Protein AF-A0A4D6MLF3-F1 (afdb_monomer)

Sequence (72 aa):
MKSVFVSFFTLLVVLVFTVAAKEASKGLTCDQEKSLVAPCLDFLTKKTDTPSTPCCQGLTKLIEGRKKSCIL

pLDDT: mean 74.1, std 14.67, range [38.25, 91.75]

Organism: Vigna unguiculata (NCBI:txid3917)

InterPro domains:
  IPR016140 Bifunctional inhibitor/plant lipid transfer protein/seed storage helical domain [PF14368] (15-70)
  IPR036312 Bifunctional inhibitor/plant lipid transfer protein/seed storage helical domain superfamily [G3DSA:1.10.110.10] (27-70)
  IPR036312 Bifunctional inhibitor/plant lipid transfer protein/seed storage helical domain superfamily [SSF47699] (28-66)

Solvent-accessible surface area (backbone atoms only — not comparable to full-atom values): 4154 Å² total; per-residue (Å²): 114,73,69,60,54,53,54,52,51,53,53,52,49,54,49,53,53,56,53,66,71,54,62,72,61,83,47,72,51,72,68,54,51,49,60,33,45,51,58,29,45,49,34,76,70,65,76,35,99,58,73,41,72,66,18,55,54,26,48,51,53,50,54,57,37,48,52,66,52,72,75,110

Foldseek 3Di:
DVVVVVVVVVVVVVVVVVVVVPPVQLQQDPVLLCVQQVQVVCVVVVVDVDRDPSNVVSVVVNVVSVVSVVVD

Structure (mmCIF, N/CA/C/O backbone):
data_AF-A0A4D6MLF3-F1
#
_entry.id   AF-A0A4D6MLF3-F1
#
loop_
_atom_site.group_PDB
_atom_site.id
_atom_site.type_symbol
_atom_site.label_atom_id
_atom_site.label_alt_id
_atom_site.label_comp_id
_atom_site.label_asym_id
_atom_site.label_entity_id
_atom_site.label_seq_id
_atom_site.pdbx_PDB_ins_code
_atom_site.Cartn_x
_atom_site.Cartn_y
_atom_site.Cartn_z
_atom_site.occupancy
_atom_site.B_iso_or_equiv
_atom_site.auth_seq_id
_atom_site.auth_comp_id
_atom_site.auth_asym_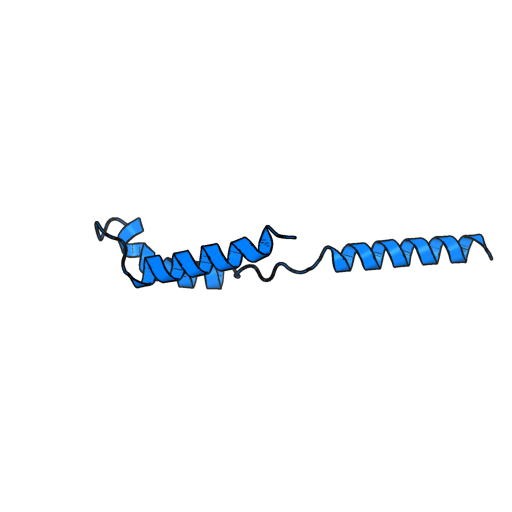id
_atom_site.auth_atom_id
_atom_site.pdbx_PDB_model_num
ATOM 1 N N . MET A 1 1 ? 41.131 3.182 -39.593 1.00 56.09 1 MET A N 1
ATOM 2 C CA . MET A 1 1 ? 39.679 3.487 -39.548 1.00 56.09 1 MET A CA 1
ATOM 3 C C . MET A 1 1 ? 38.841 2.367 -38.920 1.00 56.09 1 MET A C 1
ATOM 5 O O . MET A 1 1 ? 38.019 2.687 -38.079 1.00 56.09 1 MET A O 1
ATOM 9 N N . LYS A 1 2 ? 39.078 1.073 -39.214 1.00 60.44 2 LYS A N 1
ATOM 10 C CA . LYS A 1 2 ? 38.331 -0.083 -38.650 1.00 60.44 2 LYS A CA 1
ATOM 11 C C . LYS A 1 2 ? 38.123 -0.052 -37.119 1.00 60.44 2 LYS A C 1
ATOM 13 O O . LYS A 1 2 ? 37.010 -0.274 -36.666 1.00 60.44 2 LYS A O 1
ATOM 18 N N . SER A 1 3 ? 39.170 0.237 -36.339 1.00 64.06 3 SER A N 1
ATOM 19 C CA . SER A 1 3 ? 39.118 0.156 -34.865 1.00 64.06 3 SER A CA 1
ATOM 20 C C . SER A 1 3 ? 38.202 1.209 -34.215 1.00 64.06 3 SER A C 1
ATOM 22 O O . SER A 1 3 ? 37.527 0.937 -33.227 1.00 64.06 3 SER A O 1
ATOM 24 N N . VAL A 1 4 ? 38.108 2.400 -34.821 1.00 68.12 4 VAL A N 1
ATOM 25 C CA . VAL A 1 4 ? 37.277 3.507 -34.310 1.00 68.12 4 VAL A CA 1
ATOM 26 C C . VAL A 1 4 ? 35.792 3.196 -34.485 1.00 68.12 4 VAL A C 1
ATOM 28 O O . VAL A 1 4 ? 35.000 3.451 -33.584 1.00 68.12 4 VAL A O 1
ATOM 31 N N . PHE A 1 5 ? 35.433 2.5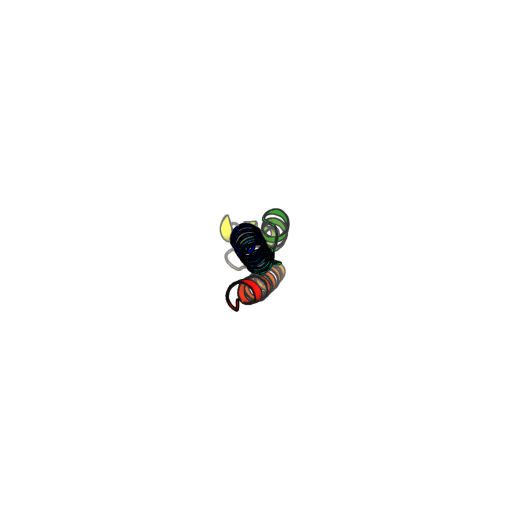70 -35.610 1.00 70.62 5 PHE A N 1
ATOM 32 C CA . PHE A 1 5 ? 34.069 2.103 -35.851 1.00 70.62 5 PHE A CA 1
ATOM 33 C C . PHE A 1 5 ? 33.655 1.055 -34.818 1.00 70.62 5 PHE A C 1
ATOM 35 O O . PHE A 1 5 ? 32.595 1.191 -34.223 1.00 70.62 5 PHE A O 1
ATOM 42 N N . VAL A 1 6 ? 34.505 0.057 -34.550 1.00 75.81 6 VAL A N 1
ATOM 43 C CA . VAL A 1 6 ? 34.206 -0.993 -33.560 1.00 75.81 6 VAL A CA 1
ATOM 44 C C . VAL A 1 6 ? 33.978 -0.394 -32.173 1.00 75.81 6 VAL A C 1
ATOM 46 O O . VAL A 1 6 ? 32.982 -0.729 -31.544 1.00 75.81 6 VAL A O 1
ATOM 49 N N . SER A 1 7 ? 34.842 0.533 -31.747 1.00 78.44 7 SER A N 1
ATOM 50 C CA . SER A 1 7 ? 34.723 1.219 -30.453 1.00 78.44 7 SER A CA 1
ATOM 51 C C . SER A 1 7 ? 33.433 2.042 -30.336 1.00 78.44 7 SER A C 1
ATOM 53 O O . SER A 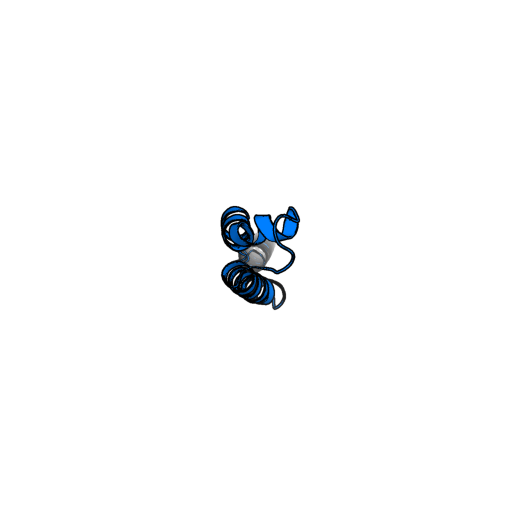1 7 ? 32.767 2.036 -29.305 1.00 78.44 7 SER A O 1
ATOM 55 N N . PHE A 1 8 ? 33.034 2.719 -31.415 1.00 81.69 8 PHE A N 1
ATOM 56 C CA . PHE A 1 8 ? 31.799 3.500 -31.442 1.00 81.69 8 PHE A CA 1
ATOM 57 C C . PHE A 1 8 ? 30.552 2.609 -31.356 1.00 81.69 8 PHE A C 1
ATOM 59 O O . PHE A 1 8 ? 29.620 2.916 -30.614 1.00 81.69 8 PHE A O 1
ATOM 66 N N . PHE A 1 9 ? 30.554 1.473 -32.062 1.00 82.50 9 PHE A N 1
ATOM 67 C CA . PHE A 1 9 ? 29.461 0.503 -32.002 1.00 82.50 9 PHE A CA 1
ATOM 68 C C . PHE A 1 9 ? 29.330 -0.141 -30.621 1.00 82.50 9 PHE A C 1
ATOM 70 O O . PHE A 1 9 ? 28.214 -0.251 -30.120 1.00 82.50 9 PHE A O 1
ATOM 77 N N . THR A 1 10 ? 30.428 -0.522 -29.964 1.00 84.12 10 THR A N 1
ATOM 78 C CA . THR A 1 10 ? 30.361 -1.054 -28.593 1.00 84.12 10 THR A CA 1
ATOM 79 C C . THR A 1 10 ? 29.830 -0.022 -27.607 1.00 84.12 10 THR A C 1
ATOM 81 O O . THR A 1 10 ? 29.010 -0.365 -26.759 1.00 84.12 10 THR A O 1
ATOM 84 N N . LEU A 1 11 ? 30.234 1.242 -27.734 1.00 84.62 11 LEU A N 1
ATOM 85 C CA . LEU A 1 11 ? 29.770 2.314 -26.853 1.00 84.62 11 LEU A CA 1
ATOM 86 C C . LEU A 1 11 ? 28.270 2.594 -27.038 1.00 84.62 11 LEU A C 1
ATOM 88 O O . LEU A 1 11 ? 27.545 2.742 -26.055 1.00 84.62 11 LEU A O 1
ATOM 92 N N . LEU A 1 12 ? 27.787 2.573 -28.284 1.00 83.88 12 LEU A N 1
ATOM 93 C CA . LEU A 1 12 ? 26.361 2.660 -28.610 1.00 83.88 12 LEU A CA 1
ATOM 94 C C . LEU A 1 12 ? 25.560 1.491 -28.036 1.00 83.88 12 LEU A C 1
ATOM 96 O O . LEU A 1 12 ? 24.497 1.706 -27.462 1.00 83.88 12 LEU A O 1
ATOM 100 N N . VAL A 1 13 ? 26.068 0.264 -28.157 1.00 84.94 13 VAL A N 1
ATOM 101 C CA . VAL A 1 13 ? 25.410 -0.931 -27.616 1.00 84.94 13 VAL A CA 1
ATOM 102 C C . VAL A 1 13 ? 25.293 -0.834 -26.094 1.00 84.94 13 VAL A C 1
ATOM 104 O O . VAL A 1 13 ? 24.198 -0.985 -25.560 1.00 84.94 13 VAL A O 1
ATOM 107 N N . VAL A 1 14 ? 26.377 -0.500 -25.388 1.00 83.06 14 VAL A N 1
ATOM 108 C CA . VAL A 1 14 ? 26.362 -0.320 -23.924 1.00 83.06 14 VAL A CA 1
ATOM 109 C C . VAL A 1 14 ? 25.386 0.781 -23.504 1.00 83.06 14 VAL A C 1
ATOM 111 O O . VAL A 1 14 ? 24.656 0.616 -22.524 1.00 83.06 14 VAL A O 1
ATOM 114 N N . LEU A 1 15 ? 25.322 1.881 -24.259 1.00 79.06 15 LEU A N 1
ATOM 115 C CA . LEU A 1 15 ? 24.372 2.954 -23.997 1.00 79.06 15 LEU A CA 1
ATOM 116 C C . LEU A 1 15 ? 22.929 2.455 -24.149 1.00 79.06 15 LEU A C 1
ATOM 118 O O . LEU A 1 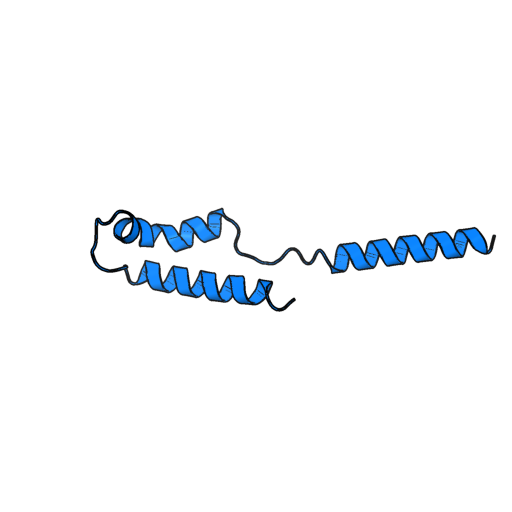15 ? 22.148 2.607 -23.222 1.00 79.06 15 LEU A O 1
ATOM 122 N N . VAL A 1 16 ? 22.590 1.777 -25.249 1.00 78.38 16 VAL A N 1
ATOM 123 C CA . VAL A 1 16 ? 21.242 1.224 -25.486 1.00 78.38 16 VAL A CA 1
ATOM 124 C C . VAL A 1 16 ? 20.834 0.222 -24.400 1.00 78.38 16 VAL A C 1
ATOM 126 O O . VAL A 1 16 ? 19.724 0.311 -23.875 1.00 78.38 16 VAL A O 1
ATOM 129 N N . PHE A 1 17 ? 21.730 -0.684 -23.999 1.00 71.19 17 PHE A N 1
ATOM 130 C CA . PHE A 1 17 ? 21.455 -1.645 -22.925 1.00 71.19 17 PHE A CA 1
ATOM 131 C C . PHE A 1 17 ? 21.252 -0.968 -21.564 1.00 71.19 17 PHE A C 1
ATOM 133 O O . PHE A 1 17 ? 20.392 -1.388 -20.793 1.00 71.19 17 PHE A O 1
ATOM 140 N N . THR A 1 18 ? 21.995 0.101 -21.265 1.00 66.44 18 THR A N 1
ATOM 141 C CA . THR A 1 18 ? 21.838 0.833 -19.997 1.00 66.44 18 THR A CA 1
ATOM 142 C C . THR A 1 18 ? 20.569 1.681 -19.943 1.00 66.44 18 THR A C 1
ATOM 144 O O . THR A 1 18 ? 20.000 1.799 -18.859 1.00 66.44 18 THR A O 1
ATOM 147 N N . VAL A 1 19 ? 20.070 2.225 -21.063 1.00 65.44 19 VAL A N 1
ATOM 148 C CA . VAL A 1 19 ? 18.739 2.873 -21.091 1.00 65.44 19 VAL A CA 1
ATOM 149 C C . VAL A 1 19 ? 17.600 1.857 -21.057 1.00 65.44 19 VAL A C 1
ATOM 151 O O . VAL A 1 19 ? 16.612 2.115 -20.381 1.00 65.44 19 VAL A O 1
ATOM 154 N N . ALA A 1 20 ? 17.744 0.696 -21.702 1.00 60.16 20 ALA A N 1
ATOM 155 C CA . ALA A 1 20 ? 16.739 -0.371 -21.658 1.00 60.16 20 ALA A CA 1
ATOM 156 C C . ALA A 1 20 ? 16.628 -1.030 -20.269 1.00 60.16 20 ALA A C 1
ATOM 158 O O . ALA A 1 20 ? 15.554 -1.455 -19.869 1.00 60.16 20 ALA A O 1
ATOM 159 N N . ALA A 1 21 ? 17.716 -1.076 -19.495 1.00 56.78 21 ALA A N 1
ATOM 160 C CA . ALA A 1 21 ? 17.679 -1.489 -18.087 1.00 56.78 21 ALA A CA 1
ATOM 161 C C . ALA A 1 21 ? 17.118 -0.395 -17.156 1.00 56.78 21 ALA A C 1
ATOM 163 O O . ALA A 1 21 ? 16.769 -0.661 -16.008 1.00 56.78 21 ALA A O 1
ATOM 164 N N . LYS A 1 22 ? 17.025 0.842 -17.654 1.00 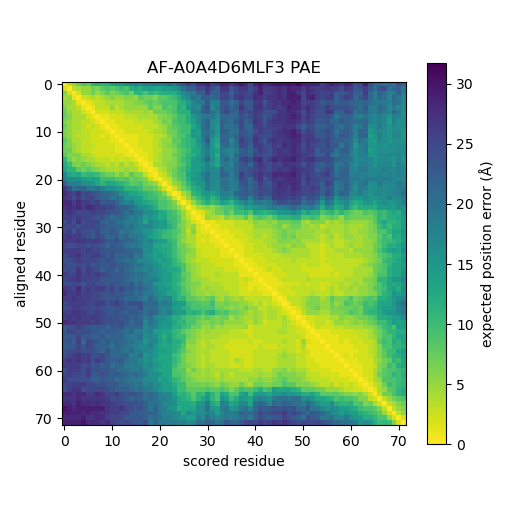52.59 22 LYS A N 1
ATOM 165 C CA . LYS A 1 22 ? 16.383 1.989 -17.008 1.00 52.59 22 LYS A CA 1
ATOM 166 C C . LYS A 1 22 ? 14.942 2.139 -17.493 1.00 52.59 22 LYS A C 1
ATOM 168 O O . LYS A 1 22 ? 14.454 3.257 -17.663 1.00 52.59 22 LYS A O 1
ATOM 173 N N . GLU A 1 23 ? 14.228 1.026 -17.646 1.00 52.03 23 GLU A N 1
ATOM 174 C CA . GLU A 1 23 ? 12.788 1.051 -17.421 1.00 52.03 23 GLU A CA 1
ATOM 175 C C . GLU A 1 23 ? 12.617 1.616 -16.011 1.00 52.03 23 GLU A C 1
ATOM 177 O O . GLU A 1 23 ? 12.826 0.924 -15.014 1.00 52.03 23 GLU A O 1
ATOM 182 N N . ALA A 1 24 ? 12.368 2.926 -15.918 1.00 49.94 24 ALA A N 1
ATOM 183 C CA . ALA A 1 24 ? 11.977 3.560 -14.681 1.00 49.94 24 ALA A CA 1
ATOM 184 C C . ALA A 1 24 ? 10.780 2.748 -14.234 1.00 49.94 24 ALA A C 1
ATOM 186 O O . ALA A 1 24 ? 9.722 2.820 -14.869 1.00 49.94 24 ALA A O 1
ATOM 187 N N . SER A 1 25 ? 10.990 1.899 -13.223 1.00 53.00 25 SER A N 1
ATOM 188 C CA . SER A 1 25 ? 9.931 1.096 -12.658 1.00 53.00 25 SER A CA 1
ATOM 189 C C . SER A 1 25 ? 8.775 2.062 -12.502 1.00 53.00 25 SER A C 1
ATOM 191 O O . SER A 1 25 ? 8.917 3.070 -11.801 1.00 53.00 25 SER A O 1
ATOM 193 N N . LYS A 1 26 ? 7.649 1.806 -13.170 1.00 54.44 26 LYS A N 1
ATOM 194 C CA . LYS A 1 26 ? 6.382 2.480 -12.863 1.00 54.44 26 LYS A CA 1
ATOM 195 C C . LYS A 1 26 ? 5.905 2.010 -11.480 1.00 54.44 26 LYS A C 1
ATOM 197 O O . LYS A 1 26 ? 4.765 1.595 -11.312 1.00 54.44 26 LYS A O 1
ATOM 202 N N . GLY A 1 27 ? 6.826 1.973 -10.523 1.00 57.84 27 GLY A N 1
ATOM 203 C CA . GLY A 1 27 ? 6.591 1.840 -9.115 1.00 57.84 27 GLY A CA 1
ATOM 204 C C . GLY A 1 27 ? 5.926 3.120 -8.658 1.00 57.84 27 GLY A C 1
ATOM 205 O O . GLY A 1 27 ? 6.164 4.208 -9.189 1.00 57.84 27 GLY A O 1
ATOM 206 N N . LEU A 1 28 ? 5.025 2.947 -7.708 1.00 62.91 28 LEU A N 1
ATOM 207 C CA . LEU A 1 28 ? 4.341 4.049 -7.073 1.00 62.91 28 LEU A CA 1
ATOM 208 C C . LEU A 1 28 ? 5.381 5.023 -6.499 1.00 62.91 28 LEU A C 1
ATOM 210 O O . LEU A 1 28 ? 6.359 4.594 -5.887 1.00 62.91 28 LEU A O 1
ATOM 214 N N . THR A 1 29 ? 5.193 6.327 -6.703 1.00 76.38 29 THR A N 1
ATOM 215 C CA . THR A 1 29 ? 6.063 7.315 -6.051 1.00 76.38 29 THR A CA 1
ATOM 216 C C . THR A 1 29 ? 5.839 7.275 -4.539 1.00 76.38 29 THR A C 1
ATOM 218 O O . THR A 1 29 ? 4.747 6.930 -4.086 1.00 76.38 29 THR A O 1
ATOM 221 N N . CYS A 1 30 ? 6.836 7.675 -3.743 1.00 74.19 30 CYS A N 1
ATOM 222 C CA . CYS A 1 30 ? 6.696 7.725 -2.282 1.00 74.19 30 CYS A CA 1
ATOM 223 C C . CYS A 1 30 ? 5.463 8.537 -1.837 1.00 74.19 30 CYS A C 1
ATOM 225 O O . CYS A 1 30 ? 4.803 8.171 -0.867 1.00 74.19 30 CYS A O 1
ATOM 227 N N . ASP A 1 31 ? 5.113 9.607 -2.561 1.00 78.38 31 ASP A N 1
ATOM 228 C CA . ASP A 1 31 ? 3.903 10.400 -2.306 1.00 78.38 31 ASP A CA 1
ATOM 229 C C . ASP A 1 31 ? 2.609 9.628 -2.583 1.00 78.38 31 ASP A C 1
ATOM 231 O O . ASP A 1 31 ? 1.656 9.708 -1.805 1.00 78.38 31 ASP A O 1
ATOM 235 N N . GLN A 1 32 ? 2.571 8.839 -3.658 1.00 76.81 32 GLN A N 1
ATOM 236 C CA . GLN A 1 32 ? 1.433 7.970 -3.941 1.00 76.81 32 GLN A CA 1
ATOM 237 C C . GLN A 1 32 ? 1.331 6.844 -2.905 1.00 76.81 32 GLN A C 1
ATOM 239 O O . GLN A 1 32 ? 0.231 6.579 -2.422 1.00 76.81 32 GLN A O 1
ATOM 244 N N . GLU A 1 33 ? 2.446 6.228 -2.490 1.00 77.31 33 GLU A N 1
ATOM 245 C CA . GLU A 1 33 ? 2.424 5.216 -1.422 1.00 77.31 33 GLU A CA 1
ATOM 246 C C . GLU A 1 33 ? 1.899 5.796 -0.113 1.00 77.31 33 GLU A C 1
ATOM 248 O O . GLU A 1 33 ? 1.020 5.215 0.527 1.00 77.31 33 GLU A O 1
ATOM 253 N N . LYS A 1 34 ? 2.374 6.989 0.248 1.00 80.50 34 LYS A N 1
ATOM 254 C CA . LYS A 1 34 ? 1.939 7.702 1.447 1.00 80.50 34 LYS A CA 1
ATOM 255 C C . LYS A 1 34 ? 0.449 8.039 1.405 1.00 80.50 34 LYS A C 1
ATOM 257 O O . LYS A 1 34 ? -0.221 7.922 2.427 1.00 80.50 34 LYS A O 1
ATOM 262 N N . SER A 1 35 ? -0.081 8.410 0.240 1.00 83.06 35 SER A N 1
ATOM 263 C CA . SER A 1 35 ? -1.510 8.678 0.060 1.00 83.06 35 SER A CA 1
ATOM 264 C C . SER A 1 35 ? -2.364 7.411 0.204 1.00 83.06 35 SER A C 1
ATOM 266 O O . SER A 1 35 ? -3.404 7.449 0.859 1.00 83.06 35 SER A O 1
ATOM 268 N N . LEU A 1 36 ? -1.898 6.270 -0.319 1.00 82.81 36 LEU A N 1
ATOM 269 C CA . LEU A 1 36 ? -2.597 4.982 -0.208 1.00 82.81 36 LEU A CA 1
ATOM 270 C C . LEU A 1 36 ? -2.569 4.405 1.219 1.00 82.81 36 LEU A C 1
ATOM 272 O O . LEU A 1 36 ? -3.507 3.711 1.607 1.00 82.81 36 LEU A O 1
ATOM 276 N N . VAL A 1 37 ? -1.527 4.702 2.005 1.00 85.12 37 VAL A N 1
ATOM 277 C CA . VAL A 1 37 ? -1.379 4.268 3.409 1.00 85.12 37 VAL A CA 1
ATOM 278 C C . VAL A 1 37 ? -1.946 5.264 4.426 1.00 85.12 37 VAL A C 1
ATOM 280 O O . VAL A 1 37 ? -2.203 4.873 5.561 1.00 85.12 37 VAL A O 1
ATOM 283 N N . ALA A 1 38 ? -2.209 6.520 4.055 1.00 88.38 38 ALA A N 1
ATOM 284 C CA . ALA A 1 38 ? -2.854 7.506 4.927 1.00 88.38 38 ALA A CA 1
ATOM 285 C C . ALA A 1 38 ? -4.092 6.970 5.688 1.00 88.38 38 ALA A C 1
ATOM 287 O O . ALA A 1 38 ? -4.136 7.137 6.908 1.00 88.38 38 ALA A O 1
ATOM 288 N N . PRO A 1 39 ? -5.052 6.257 5.056 1.00 85.56 39 PRO A N 1
ATOM 289 C CA . PRO A 1 39 ? -6.199 5.679 5.770 1.00 85.56 39 PRO A CA 1
ATOM 290 C C . PRO A 1 39 ? -5.847 4.534 6.740 1.00 85.56 39 PRO A C 1
ATOM 292 O O . PRO A 1 39 ? -6.702 4.114 7.521 1.00 85.56 39 PRO A O 1
ATOM 295 N N . CYS A 1 40 ? -4.619 4.009 6.702 1.00 86.88 40 CYS A N 1
ATOM 296 C CA . CYS A 1 40 ? -4.106 3.023 7.653 1.00 86.88 40 CYS A CA 1
ATOM 297 C C . CYS A 1 40 ? -3.521 3.660 8.917 1.00 86.88 40 CYS A C 1
ATOM 299 O O . CYS A 1 40 ? -3.235 2.936 9.869 1.00 86.88 40 CYS A O 1
ATOM 301 N N . LEU A 1 41 ? -3.311 4.982 8.949 1.00 89.12 41 LEU A N 1
ATOM 302 C CA . LEU A 1 41 ? -2.629 5.636 10.066 1.00 89.12 41 LEU A CA 1
ATOM 303 C C . LEU A 1 41 ? -3.364 5.452 11.391 1.00 89.12 41 LEU A C 1
ATOM 305 O O . LEU A 1 41 ? -2.702 5.217 12.394 1.00 89.12 41 LEU A O 1
ATOM 309 N N . ASP A 1 42 ? -4.694 5.498 11.422 1.00 87.00 42 ASP A N 1
ATOM 310 C CA . ASP A 1 42 ? -5.448 5.291 12.666 1.00 87.00 42 ASP A CA 1
ATOM 311 C C . ASP A 1 42 ? -5.277 3.866 13.218 1.00 87.00 42 ASP A C 1
ATOM 313 O O . ASP A 1 42 ? -5.101 3.688 14.422 1.00 87.00 42 ASP A O 1
ATOM 317 N N . PHE A 1 43 ? -5.191 2.862 12.344 1.00 87.06 43 PHE A N 1
ATOM 318 C CA . PHE A 1 43 ? -4.866 1.491 12.746 1.00 87.06 43 PHE A CA 1
ATOM 319 C C . PHE A 1 43 ? -3.405 1.366 13.214 1.00 87.06 43 PHE A C 1
ATOM 321 O O . PHE A 1 43 ? -3.125 0.815 14.276 1.00 87.06 43 PHE A O 1
ATOM 328 N N . LEU A 1 44 ? -2.453 1.943 12.469 1.00 87.50 44 LEU A N 1
ATOM 329 C CA . LEU A 1 44 ? -1.020 1.905 12.801 1.00 87.50 44 LEU A CA 1
ATOM 330 C C . LEU A 1 44 ? -0.686 2.663 14.093 1.00 87.50 44 LEU A C 1
ATOM 332 O O . LEU A 1 44 ? 0.200 2.261 14.843 1.00 87.50 44 LEU A O 1
ATOM 336 N N . THR A 1 45 ? -1.410 3.746 14.368 1.00 91.75 45 THR A N 1
ATOM 337 C CA . THR A 1 45 ? -1.297 4.533 15.604 1.00 91.75 45 THR A CA 1
ATOM 338 C C . THR A 1 45 ? -2.135 3.962 16.747 1.00 91.75 45 THR A C 1
ATOM 340 O O . THR A 1 45 ? -2.224 4.588 17.801 1.00 91.75 45 THR A O 1
ATOM 343 N N . LYS A 1 46 ? -2.710 2.762 16.570 1.00 87.19 46 LYS A N 1
ATOM 344 C CA . LYS A 1 46 ? -3.541 2.052 17.554 1.00 87.19 46 LYS A CA 1
ATOM 345 C C . LYS A 1 46 ? -4.754 2.847 18.043 1.00 87.19 46 LYS A C 1
ATOM 347 O O . LYS A 1 46 ? -5.232 2.629 19.152 1.00 87.19 46 LYS A O 1
ATOM 352 N N . LYS A 1 47 ? -5.262 3.770 17.227 1.00 85.75 47 LYS A N 1
ATOM 353 C CA . LYS A 1 47 ? -6.542 4.437 17.489 1.00 85.75 47 LYS A CA 1
ATOM 354 C C . LYS A 1 47 ? -7.731 3.539 17.167 1.00 85.75 47 LYS A C 1
ATOM 356 O O . LYS A 1 47 ? -8.805 3.756 17.715 1.00 85.75 47 LYS A O 1
ATOM 361 N N . THR A 1 48 ? -7.546 2.556 16.286 1.00 85.00 48 THR A N 1
ATOM 362 C CA . THR A 1 48 ? -8.556 1.549 15.951 1.00 85.00 48 THR A CA 1
ATOM 363 C C . THR A 1 48 ? -7.953 0.147 16.001 1.00 85.00 48 THR A C 1
ATOM 365 O O . THR A 1 48 ? -6.818 -0.062 15.578 1.00 85.00 48 THR A O 1
ATOM 368 N N . ASP A 1 49 ? -8.725 -0.832 16.476 1.00 85.62 49 ASP A N 1
ATOM 369 C CA . ASP A 1 49 ? -8.304 -2.242 16.532 1.00 85.62 49 ASP A CA 1
ATOM 370 C C . ASP A 1 49 ? -8.414 -2.962 15.181 1.00 85.62 49 ASP A C 1
ATOM 372 O O . ASP A 1 49 ? -7.935 -4.083 15.014 1.00 85.62 49 ASP A O 1
ATOM 376 N N . THR A 1 50 ? -9.063 -2.337 14.198 1.00 87.50 50 THR A N 1
ATOM 377 C CA . THR A 1 50 ? -9.314 -2.926 12.879 1.00 87.50 50 THR A CA 1
ATOM 378 C C . THR A 1 50 ? -8.908 -1.946 11.779 1.00 87.50 50 THR A C 1
ATOM 380 O O . THR A 1 50 ? -9.182 -0.744 11.906 1.00 87.50 50 THR A O 1
ATOM 383 N N . PRO A 1 51 ? -8.252 -2.413 10.698 1.00 84.56 51 PRO A N 1
ATOM 384 C CA . PRO A 1 51 ? -7.960 -1.568 9.552 1.00 84.56 51 PRO A CA 1
ATOM 385 C C . PRO A 1 51 ? -9.255 -1.161 8.852 1.00 84.56 51 PRO A C 1
ATOM 387 O O . PRO A 1 51 ? -10.188 -1.950 8.694 1.00 84.56 51 PRO A O 1
ATOM 390 N N . SER A 1 52 ? -9.299 0.089 8.408 1.00 87.38 52 SER A N 1
ATOM 391 C CA . SER A 1 52 ? -10.415 0.608 7.627 1.00 87.38 52 SER A CA 1
ATOM 392 C C . SER A 1 52 ? -10.458 -0.057 6.239 1.00 87.38 52 SER A C 1
ATOM 394 O O . SER A 1 52 ? -9.425 -0.389 5.655 1.00 87.38 52 SER A O 1
ATOM 396 N N . THR A 1 53 ? -11.647 -0.230 5.656 1.00 89.62 53 THR A N 1
ATOM 397 C CA . THR A 1 53 ? -11.796 -0.695 4.263 1.00 89.62 53 THR A CA 1
ATOM 398 C C . THR A 1 53 ? -10.913 0.071 3.258 1.00 89.62 53 THR A C 1
ATOM 400 O O . THR A 1 53 ? -10.254 -0.594 2.454 1.00 89.62 53 THR A O 1
ATOM 403 N N . PRO A 1 54 ? -10.811 1.421 3.301 1.00 87.06 54 PRO A N 1
ATOM 404 C CA . PRO A 1 54 ? -9.910 2.155 2.409 1.00 87.06 54 PRO A CA 1
ATOM 405 C C . PRO A 1 54 ? -8.424 1.852 2.651 1.00 87.06 54 PRO A C 1
ATOM 407 O O . PRO A 1 54 ? -7.661 1.832 1.688 1.00 87.06 54 PRO A O 1
ATOM 410 N N . CYS A 1 55 ? -8.008 1.552 3.889 1.00 86.19 55 CYS A N 1
ATOM 411 C CA . CYS A 1 55 ? -6.649 1.084 4.176 1.00 86.19 55 CYS A CA 1
ATOM 412 C C . CYS A 1 55 ? -6.344 -0.232 3.449 1.00 86.19 55 CYS A C 1
ATOM 414 O O . CYS A 1 55 ? -5.339 -0.337 2.746 1.00 86.19 55 CYS A O 1
ATOM 416 N N . CYS A 1 56 ? -7.236 -1.220 3.546 1.00 89.06 56 CYS A N 1
ATOM 417 C CA . CYS A 1 56 ? -7.051 -2.503 2.869 1.00 89.06 56 CYS A CA 1
ATOM 418 C C . CYS A 1 56 ? -7.031 -2.351 1.340 1.00 89.06 56 CYS A C 1
ATOM 420 O O . CYS A 1 56 ? -6.169 -2.928 0.682 1.00 89.06 56 CYS A O 1
ATOM 422 N N . GLN A 1 57 ? -7.927 -1.537 0.771 1.00 89.25 57 GLN A N 1
ATOM 423 C CA . GLN A 1 57 ? -7.965 -1.279 -0.673 1.00 89.25 57 GLN A CA 1
ATOM 424 C C . GLN A 1 57 ? -6.701 -0.568 -1.176 1.00 89.25 57 GLN A C 1
ATOM 426 O O . GLN A 1 57 ? -6.149 -0.960 -2.208 1.00 89.25 57 GLN A O 1
ATOM 431 N N . GLY A 1 58 ? -6.214 0.439 -0.443 1.00 85.06 58 GLY A N 1
ATOM 432 C CA . GLY A 1 58 ? -4.946 1.107 -0.736 1.00 85.06 58 GLY A CA 1
ATOM 433 C C . GLY A 1 58 ? -3.773 0.128 -0.686 1.00 85.06 58 GLY A C 1
ATOM 434 O O . GLY A 1 58 ? -2.958 0.077 -1.605 1.00 85.06 58 GLY A O 1
ATOM 435 N N . LEU A 1 59 ? -3.729 -0.741 0.322 1.00 86.75 59 LEU A N 1
ATOM 436 C CA . LEU A 1 59 ? -2.675 -1.744 0.450 1.00 86.75 59 LEU A CA 1
ATOM 437 C C . LEU A 1 59 ? -2.699 -2.777 -0.690 1.00 86.75 59 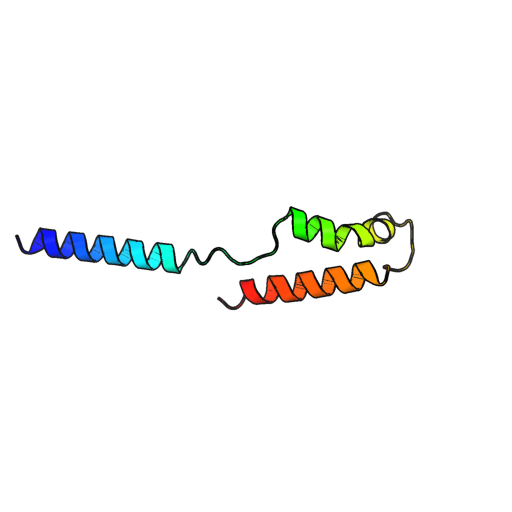LEU A C 1
ATOM 439 O O . LEU A 1 59 ? -1.646 -3.132 -1.218 1.00 86.75 59 LEU A O 1
ATOM 443 N N . THR A 1 60 ? -3.877 -3.214 -1.142 1.00 86.00 60 THR A N 1
ATOM 444 C CA . THR A 1 60 ? -4.000 -4.083 -2.324 1.00 86.00 60 THR A CA 1
ATOM 445 C C . THR A 1 60 ? -3.435 -3.407 -3.572 1.00 86.00 60 THR A C 1
ATOM 447 O O . THR A 1 60 ? -2.664 -4.027 -4.304 1.00 86.00 60 THR A O 1
ATOM 450 N N . LYS A 1 61 ? -3.734 -2.120 -3.786 1.00 81.94 61 LYS A N 1
ATOM 451 C CA . LYS A 1 61 ? -3.198 -1.346 -4.918 1.00 81.94 61 LYS A CA 1
ATOM 452 C C . LYS A 1 61 ? -1.680 -1.181 -4.857 1.00 81.94 61 LYS A C 1
ATOM 454 O O . LYS A 1 61 ? -1.025 -1.245 -5.897 1.00 81.94 61 LYS A O 1
ATOM 459 N N . LEU A 1 62 ? -1.114 -1.043 -3.657 1.00 80.31 62 LEU A N 1
ATOM 46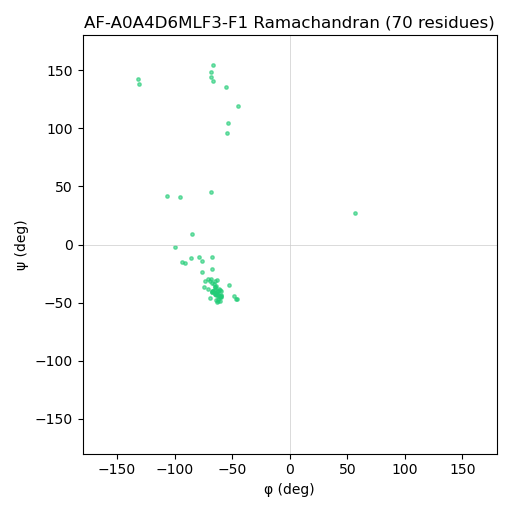0 C CA . LEU A 1 62 ? 0.33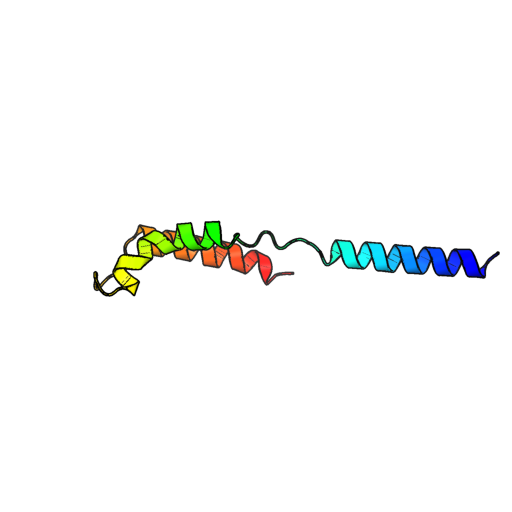6 -1.029 -3.443 1.00 80.31 62 LEU A CA 1
ATOM 461 C C . LEU A 1 62 ? 0.982 -2.360 -3.823 1.00 80.31 62 LEU A C 1
ATOM 463 O O . LEU A 1 62 ? 1.973 -2.387 -4.553 1.00 80.31 62 LEU A O 1
ATOM 467 N N . ILE A 1 63 ? 0.403 -3.471 -3.367 1.00 78.25 63 ILE A N 1
ATOM 468 C CA . ILE A 1 63 ? 0.908 -4.818 -3.652 1.00 78.25 63 ILE A CA 1
ATOM 469 C C . ILE A 1 63 ? 0.821 -5.121 -5.156 1.00 78.25 63 ILE A C 1
ATOM 471 O O . ILE A 1 63 ? 1.778 -5.640 -5.730 1.00 78.25 63 ILE A O 1
ATOM 475 N N . GLU A 1 64 ? -0.277 -4.746 -5.818 1.00 75.31 64 GLU A N 1
ATOM 476 C CA . GLU A 1 64 ? -0.443 -4.863 -7.275 1.00 75.31 64 GLU A CA 1
ATOM 477 C C . GLU A 1 64 ? 0.583 -4.013 -8.045 1.00 75.31 64 GLU A C 1
ATOM 479 O O . GLU A 1 64 ? 1.183 -4.489 -9.012 1.00 75.31 64 GLU A O 1
ATOM 484 N N . GLY A 1 65 ? 0.828 -2.777 -7.594 1.00 64.81 65 GLY A N 1
ATOM 485 C CA . GLY A 1 65 ? 1.814 -1.868 -8.181 1.00 64.81 65 GLY A CA 1
ATOM 486 C C . GLY A 1 65 ? 3.253 -2.371 -8.038 1.00 64.81 65 GLY A C 1
ATOM 487 O O . GLY A 1 65 ? 4.013 -2.351 -9.006 1.00 64.81 65 GLY A O 1
ATOM 488 N N . ARG A 1 66 ? 3.620 -2.906 -6.866 1.00 59.00 66 ARG A N 1
ATOM 489 C CA . ARG A 1 66 ? 4.954 -3.484 -6.620 1.00 59.00 66 ARG A CA 1
ATOM 490 C C . ARG A 1 66 ? 5.187 -4.784 -7.385 1.00 59.00 66 ARG A C 1
ATOM 492 O O . ARG A 1 66 ? 6.309 -5.030 -7.819 1.00 59.00 66 ARG A O 1
ATOM 499 N N . LYS A 1 67 ? 4.146 -5.591 -7.625 1.00 48.53 67 LYS A N 1
ATOM 500 C CA . LYS A 1 67 ? 4.265 -6.847 -8.386 1.00 48.53 67 LYS A CA 1
ATOM 501 C C . LYS A 1 67 ? 4.695 -6.613 -9.838 1.00 48.53 67 LYS A C 1
ATOM 503 O O . LYS A 1 67 ? 5.430 -7.426 -10.381 1.00 48.53 67 LYS A O 1
ATOM 508 N N . LYS A 1 68 ? 4.323 -5.477 -10.439 1.00 47.62 68 LYS A N 1
ATOM 509 C CA . LYS A 1 68 ? 4.819 -5.063 -11.765 1.00 47.62 68 LYS A CA 1
ATOM 510 C C . LYS A 1 68 ? 6.309 -4.707 -11.789 1.00 47.62 68 LYS A C 1
ATOM 512 O O . LYS A 1 68 ? 6.897 -4.751 -12.859 1.00 47.62 68 LYS A O 1
ATOM 517 N N . SER A 1 69 ? 6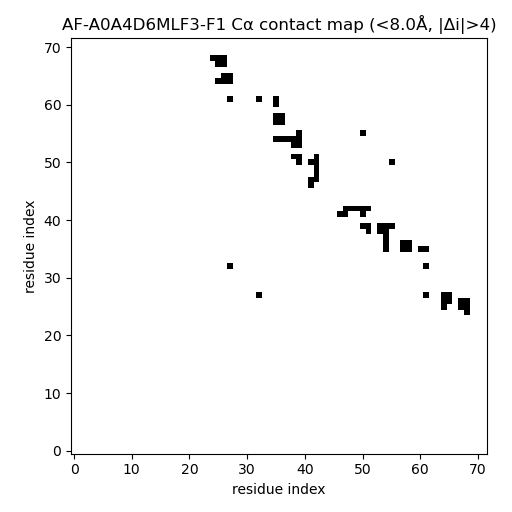.909 -4.376 -10.644 1.00 42.34 69 SER A N 1
ATOM 518 C CA . SER A 1 69 ? 8.321 -3.987 -10.543 1.00 42.34 69 SER A CA 1
ATOM 519 C C . SER A 1 69 ? 9.273 -5.143 -10.204 1.00 42.34 69 SER A C 1
ATOM 521 O O . SER A 1 69 ? 10.473 -4.962 -10.356 1.00 42.34 69 SER A O 1
ATOM 523 N N . CYS A 1 70 ? 8.778 -6.300 -9.742 1.00 38.25 70 CYS A N 1
ATOM 524 C CA . CYS A 1 70 ? 9.600 -7.504 -9.504 1.00 38.25 70 CYS A CA 1
ATOM 525 C C . CYS A 1 70 ? 9.518 -8.551 -10.631 1.00 38.25 70 CYS A C 1
ATOM 527 O O . CYS A 1 70 ? 10.161 -9.591 -10.524 1.00 38.25 70 CYS A O 1
ATOM 529 N N . ILE A 1 71 ? 8.714 -8.318 -11.677 1.00 41.16 71 ILE A N 1
ATOM 530 C CA . ILE A 1 71 ? 8.646 -9.170 -12.883 1.00 41.16 71 ILE A CA 1
ATOM 531 C C . ILE A 1 71 ? 9.332 -8.447 -14.056 1.00 41.16 71 ILE A C 1
ATOM 533 O O . ILE A 1 71 ? 8.822 -8.413 -15.175 1.00 41.16 71 ILE A O 1
ATOM 537 N N . LEU A 1 72 ? 10.474 -7.821 -13.782 1.00 39.22 72 LEU A N 1
ATOM 538 C CA . LEU A 1 72 ? 11.463 -7.470 -14.792 1.00 39.22 72 LEU A CA 1
ATOM 539 C C . LEU A 1 72 ? 12.856 -7.696 -14.206 1.00 39.22 72 LEU A C 1
ATOM 541 O O . LEU A 1 72 ? 13.079 -7.218 -13.071 1.00 39.22 72 LEU A O 1
#

Radius of gyration: 21.79 Å; Cα contacts (8 Å, |Δi|>4): 39; chains: 1; bounding box: 52×20×57 Å

Secondary structure (DSSP, 8-state):
-HHHHHHHHHHHHHHHHHHHTT----PPPHHHHHHHHGGGHHHHTTS-SS--HHHHHHHHHHHHHHHTTS--

Mean predicted aligned error: 13.31 Å